Protein AF-A0A1Y1N9U3-F1 (afdb_monomer_lite)

Sequence (102 aa):
LGLRAFHSVMNCDGFCNMPMILETPIDKKGPDGKTVEDKQVWADEIKLLESLIGMDPESDEFREKEKELQAKGAAERNRIQDQVDKRSVKNAKKGSRAKRIV

Structure (mmCIF, N/CA/C/O backbone):
data_AF-A0A1Y1N9U3-F1
#
_entry.id   AF-A0A1Y1N9U3-F1
#
loop_
_atom_site.group_PDB
_atom_site.id
_atom_site.type_symbol
_atom_site.label_atom_id
_atom_site.label_alt_id
_atom_site.label_comp_id
_atom_site.label_asym_id
_atom_site.label_entity_id
_atom_site.label_seq_id
_atom_site.pdbx_PDB_ins_code
_atom_site.Cartn_x
_atom_site.Cartn_y
_atom_site.Cartn_z
_atom_site.occupancy
_atom_site.B_iso_or_equiv
_atom_site.auth_seq_id
_atom_site.auth_comp_id
_atom_site.auth_asym_id
_atom_site.auth_atom_id
_atom_site.pdbx_PDB_model_num
ATOM 1 N N . LEU A 1 1 ? -3.766 -5.909 -10.129 1.00 62.91 1 LEU A N 1
ATOM 2 C CA . LEU A 1 1 ? -4.331 -5.706 -8.778 1.00 62.91 1 LEU A CA 1
ATOM 3 C C . LEU A 1 1 ? -4.344 -4.210 -8.499 1.00 62.91 1 LEU A C 1
ATOM 5 O O . LEU A 1 1 ? -3.354 -3.566 -8.826 1.00 62.91 1 LEU A O 1
ATOM 9 N N . GLY A 1 2 ? -5.465 -3.673 -8.016 1.00 87.38 2 GLY A N 1
ATOM 10 C CA . GLY A 1 2 ? -5.641 -2.252 -7.680 1.00 87.38 2 GLY A CA 1
ATOM 11 C C . GLY A 1 2 ? -5.916 -2.061 -6.187 1.00 87.38 2 GLY A C 1
ATOM 12 O O . GLY A 1 2 ? -5.974 -3.047 -5.448 1.00 87.38 2 GLY A O 1
ATOM 13 N N . LEU A 1 3 ? -6.114 -0.812 -5.753 1.00 95.25 3 LEU A N 1
ATOM 14 C CA . LEU A 1 3 ? -6.323 -0.452 -4.341 1.00 95.25 3 LEU A CA 1
ATOM 15 C C . LEU A 1 3 ? -7.497 -1.220 -3.708 1.00 95.25 3 LEU A C 1
ATOM 17 O O . LEU A 1 3 ? -7.432 -1.614 -2.544 1.00 95.25 3 LEU A O 1
ATOM 21 N N . ARG A 1 4 ? -8.527 -1.534 -4.505 1.00 95.19 4 ARG A N 1
ATOM 22 C CA . ARG A 1 4 ? -9.710 -2.299 -4.079 1.00 95.19 4 ARG A CA 1
ATOM 23 C C . ARG A 1 4 ? -9.405 -3.682 -3.493 1.00 95.19 4 ARG A C 1
ATOM 25 O O . ARG A 1 4 ? -10.132 -4.148 -2.619 1.00 95.19 4 ARG A O 1
ATOM 32 N N . ALA A 1 5 ? -8.329 -4.334 -3.937 1.00 95.25 5 ALA A N 1
ATOM 33 C CA . ALA A 1 5 ? -7.929 -5.627 -3.379 1.00 95.25 5 ALA A CA 1
ATOM 34 C C . ALA A 1 5 ? -7.481 -5.488 -1.915 1.00 95.25 5 ALA A C 1
ATOM 36 O O . ALA A 1 5 ? -7.895 -6.274 -1.069 1.00 95.25 5 ALA A O 1
ATOM 37 N N . PHE A 1 6 ? -6.695 -4.452 -1.611 1.00 95.88 6 PHE A N 1
ATOM 38 C CA . PHE A 1 6 ? -6.250 -4.161 -0.249 1.00 95.88 6 PHE A CA 1
ATOM 39 C C . PHE A 1 6 ? -7.411 -3.711 0.631 1.00 95.88 6 PHE A C 1
ATOM 41 O O . PHE A 1 6 ? -7.555 -4.209 1.740 1.00 95.88 6 PHE A O 1
ATOM 48 N N . HIS A 1 7 ? -8.293 -2.856 0.105 1.00 97.25 7 HIS A N 1
ATOM 49 C CA . HIS A 1 7 ? -9.527 -2.469 0.793 1.00 97.25 7 HIS A CA 1
ATOM 50 C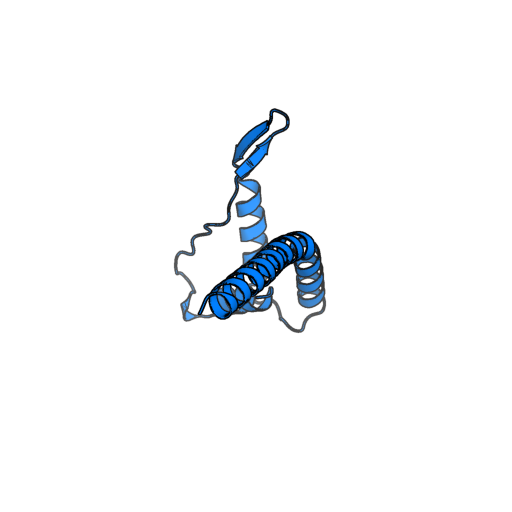 C . HIS A 1 7 ? -10.351 -3.688 1.226 1.00 97.25 7 HIS A C 1
ATOM 52 O O . HIS A 1 7 ? -10.762 -3.765 2.379 1.00 97.25 7 HIS A O 1
ATOM 58 N N . SER A 1 8 ? -10.508 -4.680 0.344 1.00 95.75 8 SER A N 1
ATOM 59 C CA . SER A 1 8 ? -11.263 -5.901 0.655 1.00 95.75 8 SER A CA 1
ATOM 60 C C . SER A 1 8 ? -10.627 -6.715 1.787 1.00 95.75 8 SER A C 1
ATOM 62 O O . SER A 1 8 ? -11.343 -7.260 2.619 1.00 95.75 8 SER A O 1
ATOM 64 N N . VAL A 1 9 ? -9.292 -6.792 1.841 1.00 95.44 9 VAL A N 1
ATOM 65 C CA . VAL A 1 9 ? -8.574 -7.481 2.927 1.00 95.44 9 VAL A CA 1
ATOM 66 C C . VAL A 1 9 ? -8.737 -6.729 4.247 1.00 95.44 9 VAL A C 1
ATOM 68 O O . VAL A 1 9 ? -9.086 -7.344 5.250 1.00 95.44 9 VAL A O 1
ATOM 71 N N . MET A 1 10 ? -8.552 -5.406 4.235 1.00 95.75 10 MET A N 1
ATOM 72 C CA . MET A 1 10 ? -8.639 -4.560 5.434 1.00 95.75 10 MET A CA 1
ATOM 73 C C . MET A 1 10 ? -10.049 -4.495 6.036 1.00 95.75 10 MET A C 1
ATOM 75 O O . MET A 1 10 ? -10.189 -4.180 7.213 1.00 95.75 10 MET A O 1
ATOM 79 N N . ASN A 1 11 ? -11.083 -4.793 5.244 1.00 95.69 11 ASN A N 1
ATOM 80 C CA . ASN A 1 11 ? -12.489 -4.764 5.657 1.00 95.69 11 ASN A CA 1
ATOM 81 C C . ASN A 1 11 ? -13.125 -6.161 5.757 1.00 95.69 11 ASN A C 1
ATOM 83 O O . ASN A 1 11 ? -14.346 -6.284 5.817 1.00 95.69 11 ASN A O 1
ATOM 87 N N . CYS A 1 12 ? -12.322 -7.226 5.738 1.00 96.75 12 CYS A N 1
ATOM 88 C CA . CYS A 1 12 ? -12.820 -8.585 5.907 1.00 96.75 12 CYS A CA 1
ATOM 89 C C . CYS A 1 12 ? -12.711 -9.003 7.378 1.00 96.75 12 CYS A C 1
ATOM 91 O O . CYS A 1 12 ? -11.611 -9.129 7.917 1.00 96.75 12 CYS A O 1
ATOM 93 N N . ASP A 1 13 ? -13.859 -9.293 7.998 1.00 95.81 13 ASP A N 1
ATOM 94 C CA . ASP A 1 13 ? -13.970 -9.648 9.420 1.00 95.81 13 ASP A CA 1
ATOM 95 C C . ASP A 1 13 ? -13.059 -10.809 9.839 1.00 95.81 13 ASP A C 1
ATOM 97 O O . ASP A 1 13 ? -12.574 -10.848 10.967 1.00 95.81 13 ASP A O 1
ATOM 101 N N . GLY A 1 14 ? -12.783 -11.747 8.926 1.00 96.19 14 GLY A N 1
ATOM 102 C CA . GLY A 1 14 ? -11.908 -12.888 9.189 1.00 96.19 14 GLY A CA 1
ATOM 103 C C . 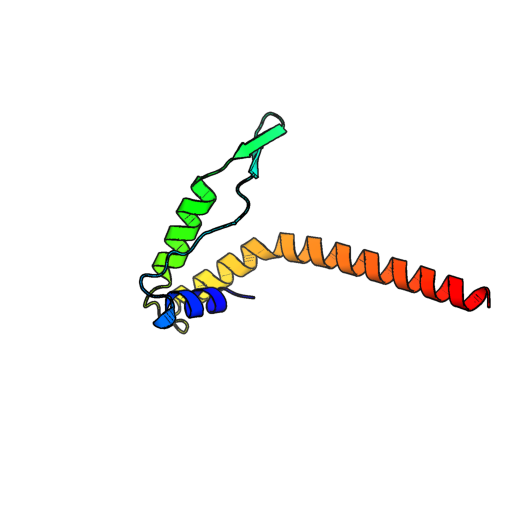GLY A 1 14 ? -10.451 -12.507 9.462 1.00 96.19 14 GLY A C 1
ATOM 104 O O . GLY A 1 14 ? -9.745 -13.291 10.088 1.00 96.19 14 GLY A O 1
ATOM 105 N N . PHE A 1 15 ? -10.004 -11.325 9.021 1.00 94.69 15 PHE A N 1
ATOM 106 C CA . PHE A 1 15 ? -8.656 -10.803 9.276 1.00 94.69 15 PHE A CA 1
ATOM 107 C C . PHE A 1 15 ? -8.588 -9.857 10.483 1.00 94.69 15 PHE A C 1
ATOM 109 O O . PHE A 1 15 ? -7.490 -9.497 10.913 1.00 94.69 15 PHE A O 1
ATOM 116 N N . CYS A 1 16 ? -9.725 -9.486 11.078 1.00 91.81 16 CYS A N 1
ATOM 117 C CA . CYS A 1 16 ? -9.750 -8.644 12.270 1.00 91.81 16 CYS A CA 1
ATOM 118 C C . CYS A 1 16 ? -8.995 -9.307 13.432 1.00 91.81 16 CYS A C 1
ATOM 120 O O . CYS A 1 16 ? -9.174 -10.488 13.723 1.00 91.81 16 CYS A O 1
ATOM 122 N N . ASN A 1 17 ? -8.164 -8.523 14.126 1.00 91.06 17 ASN A N 1
ATOM 123 C CA . ASN A 1 17 ? -7.291 -8.967 15.223 1.00 91.06 17 ASN A CA 1
ATOM 124 C C . ASN A 1 17 ? -6.219 -10.001 14.837 1.00 91.06 17 ASN A C 1
ATOM 126 O O . ASN A 1 17 ? -5.547 -10.536 15.721 1.00 91.06 17 ASN A O 1
ATOM 130 N N . MET A 1 18 ? -6.022 -10.275 13.545 1.00 94.88 18 MET A N 1
ATOM 131 C CA . MET A 1 18 ? -4.909 -11.099 13.086 1.00 94.88 18 MET A CA 1
ATOM 132 C C . MET A 1 18 ? -3.681 -10.223 12.805 1.00 94.88 18 MET A C 1
ATOM 134 O O . MET A 1 18 ? -3.817 -9.134 12.243 1.00 94.88 18 MET A O 1
ATOM 138 N N . PRO A 1 19 ? -2.468 -10.670 13.172 1.00 94.94 19 PRO A N 1
ATOM 139 C CA . PRO A 1 19 ? -1.256 -9.951 12.813 1.00 94.94 19 PRO A CA 1
ATOM 140 C C . PRO A 1 19 ? -1.064 -9.979 11.291 1.00 94.94 19 PRO A C 1
ATOM 142 O O . PRO A 1 19 ? -1.045 -11.045 10.678 1.00 94.94 19 PRO A O 1
ATOM 145 N N . MET A 1 20 ? -0.892 -8.802 10.691 1.00 94.88 20 MET A N 1
ATOM 146 C CA . MET A 1 20 ? -0.557 -8.635 9.276 1.00 94.88 20 MET A CA 1
ATOM 147 C C . MET A 1 20 ? 0.879 -8.122 9.153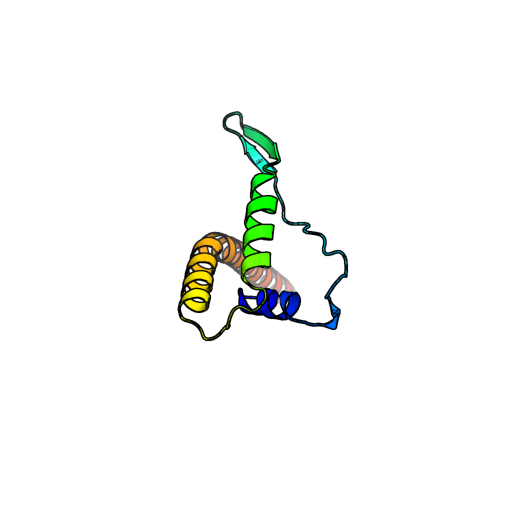 1.00 94.88 20 MET A C 1
ATOM 149 O O . MET A 1 20 ? 1.262 -7.180 9.845 1.00 94.88 20 MET A O 1
ATOM 153 N N . ILE A 1 21 ? 1.676 -8.751 8.288 1.00 95.31 21 ILE A N 1
ATOM 154 C CA . ILE A 1 21 ? 3.095 -8.427 8.087 1.00 95.31 21 ILE A CA 1
ATOM 155 C C . ILE A 1 21 ? 3.262 -7.801 6.701 1.00 95.31 21 ILE A C 1
ATOM 157 O O . ILE A 1 21 ? 2.831 -8.380 5.704 1.00 95.31 21 ILE A O 1
ATOM 161 N N . LEU A 1 22 ? 3.898 -6.628 6.641 1.00 95.69 22 LEU A N 1
ATOM 162 C CA . LEU A 1 22 ? 4.318 -6.012 5.384 1.00 95.69 22 LEU A CA 1
ATOM 163 C C . LEU A 1 22 ? 5.722 -6.495 5.019 1.00 95.69 22 LEU A C 1
ATOM 165 O O . LEU A 1 22 ? 6.675 -6.283 5.764 1.00 95.69 22 LEU A O 1
ATOM 169 N N . GLU A 1 23 ? 5.839 -7.122 3.852 1.00 95.06 23 GLU A N 1
ATOM 170 C CA . GLU A 1 23 ? 7.116 -7.550 3.261 1.00 95.06 23 GLU A CA 1
ATOM 171 C C . GLU A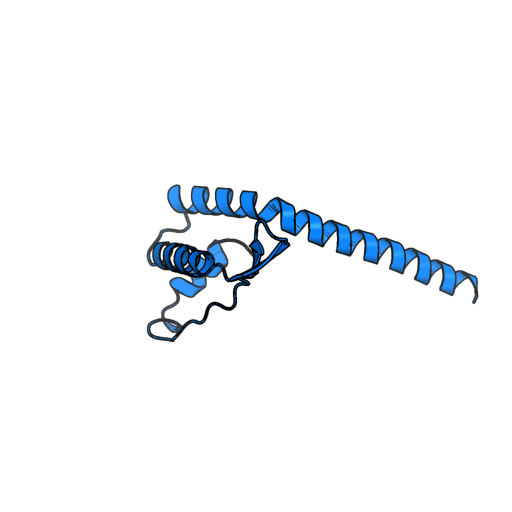 1 23 ? 7.513 -6.660 2.072 1.00 95.06 23 GLU A C 1
ATOM 173 O O . GLU A 1 23 ? 8.230 -7.075 1.159 1.00 95.06 23 GLU A O 1
ATOM 178 N N . THR A 1 24 ? 7.011 -5.424 2.040 1.00 93.75 24 THR A N 1
ATOM 179 C CA . THR A 1 24 ? 7.316 -4.468 0.977 1.00 93.75 24 THR A CA 1
ATOM 180 C C . THR A 1 24 ? 8.796 -4.081 1.012 1.00 93.75 24 THR A C 1
ATOM 182 O O . THR A 1 24 ? 9.310 -3.752 2.085 1.00 93.75 24 THR A O 1
ATOM 185 N N . PRO A 1 25 ? 9.509 -4.119 -0.134 1.00 94.19 25 PRO A N 1
ATOM 186 C CA . PRO A 1 25 ? 10.915 -3.737 -0.187 1.00 94.19 25 PRO A CA 1
ATOM 187 C C . PRO A 1 25 ? 11.132 -2.286 0.252 1.00 94.19 25 PRO A C 1
ATOM 189 O O . PRO A 1 25 ? 10.501 -1.376 -0.281 1.00 94.19 25 PRO A O 1
ATOM 192 N N . ILE A 1 26 ? 12.075 -2.073 1.172 1.00 95.69 26 ILE A N 1
ATOM 193 C CA . ILE A 1 26 ? 12.434 -0.740 1.696 1.00 95.69 26 ILE A CA 1
ATOM 194 C C . ILE A 1 26 ? 13.838 -0.287 1.289 1.00 95.69 26 ILE A C 1
ATOM 196 O O . ILE A 1 26 ? 14.304 0.771 1.703 1.00 95.69 26 ILE A O 1
ATOM 200 N N . ASP A 1 27 ? 14.531 -1.082 0.481 1.00 94.56 27 ASP A N 1
ATOM 201 C CA . ASP A 1 27 ? 15.870 -0.761 0.011 1.00 94.56 27 ASP A CA 1
ATOM 202 C C . ASP A 1 27 ? 15.833 0.374 -1.016 1.00 94.56 27 ASP A C 1
ATOM 204 O O . ASP A 1 27 ? 15.320 0.218 -2.128 1.00 94.56 27 ASP A O 1
ATOM 208 N N . LYS A 1 28 ? 16.459 1.507 -0.684 1.00 90.69 28 LYS A N 1
ATOM 209 C CA . LYS A 1 28 ? 16.693 2.611 -1.623 1.00 90.69 28 LYS A CA 1
ATOM 210 C C . LYS A 1 28 ? 18.179 2.873 -1.823 1.00 90.69 28 LYS A C 1
ATOM 212 O O . LYS A 1 28 ? 19.010 2.620 -0.952 1.00 90.69 28 LYS A O 1
ATOM 217 N N . LYS A 1 29 ? 18.532 3.408 -2.993 1.00 91.44 29 LYS A N 1
ATOM 218 C CA . LYS A 1 29 ? 19.889 3.894 -3.260 1.00 91.44 29 LYS A CA 1
ATOM 219 C C . LYS A 1 29 ? 20.067 5.278 -2.644 1.00 91.44 29 LYS A C 1
ATOM 221 O O . LYS A 1 29 ? 19.362 6.212 -3.014 1.00 91.44 29 LYS A O 1
ATOM 226 N N . GLY A 1 30 ? 20.993 5.385 -1.696 1.00 87.88 30 GLY A N 1
ATOM 227 C CA . GLY A 1 30 ? 21.402 6.650 -1.101 1.00 87.88 30 GLY A CA 1
ATOM 228 C C . GLY A 1 30 ? 22.230 7.510 -2.067 1.00 87.88 30 GLY A C 1
ATOM 229 O O . GLY A 1 30 ? 22.652 7.028 -3.123 1.00 87.88 30 GLY A O 1
ATOM 230 N N . PRO A 1 31 ? 22.506 8.777 -1.708 1.00 88.75 31 PRO A N 1
ATOM 231 C CA . PRO A 1 31 ? 23.321 9.689 -2.522 1.00 88.75 31 PRO A CA 1
ATOM 232 C C . PRO A 1 31 ? 24.741 9.174 -2.804 1.00 88.75 31 PRO A C 1
ATOM 234 O O . PRO A 1 31 ? 25.354 9.553 -3.796 1.00 88.75 31 PRO A O 1
ATOM 237 N N . ASP A 1 32 ? 25.256 8.297 -1.944 1.00 91.38 32 ASP A N 1
ATOM 238 C CA . ASP A 1 32 ? 26.564 7.648 -2.057 1.00 91.38 32 ASP A CA 1
ATOM 239 C C . ASP A 1 32 ? 26.523 6.320 -2.843 1.00 91.38 32 ASP A C 1
ATOM 241 O O . ASP A 1 32 ? 27.521 5.601 -2.914 1.00 91.38 32 ASP A O 1
ATOM 245 N N . GLY A 1 33 ? 25.368 5.963 -3.419 1.00 90.31 33 GLY A N 1
ATOM 246 C CA . GLY A 1 33 ? 25.151 4.719 -4.160 1.00 90.31 33 GLY A CA 1
ATOM 247 C C . GLY A 1 33 ? 25.012 3.467 -3.284 1.00 90.31 33 GLY A C 1
ATOM 248 O O . GLY A 1 33 ? 24.745 2.374 -3.812 1.00 90.31 33 GLY A O 1
ATOM 249 N N . LYS A 1 34 ? 25.148 3.593 -1.957 1.00 93.75 34 LYS A N 1
ATOM 250 C CA . LYS A 1 34 ? 24.905 2.484 -1.031 1.00 93.75 34 LYS A CA 1
ATOM 251 C C . LYS A 1 34 ? 23.413 2.229 -0.895 1.00 93.75 34 LYS A C 1
ATOM 253 O O . LYS A 1 34 ? 22.580 3.109 -1.103 1.00 93.75 34 LYS A O 1
ATOM 258 N N . THR A 1 35 ? 23.079 0.984 -0.593 1.00 94.38 35 THR A N 1
ATOM 259 C CA . THR A 1 35 ? 21.708 0.620 -0.251 1.00 94.38 35 THR A CA 1
ATOM 260 C C . THR A 1 35 ? 21.454 1.019 1.198 1.00 94.38 35 THR A C 1
ATOM 262 O O . THR A 1 35 ? 22.260 0.693 2.069 1.00 94.38 35 THR A O 1
ATOM 265 N N . VAL A 1 36 ? 20.367 1.745 1.434 1.00 94.56 36 VAL A N 1
ATOM 266 C CA . VAL A 1 36 ? 19.892 2.119 2.767 1.00 94.56 36 VAL A CA 1
ATOM 267 C C . VAL A 1 36 ? 18.429 1.719 2.901 1.00 94.56 36 VAL A C 1
ATOM 269 O O . VAL A 1 36 ? 17.665 1.840 1.943 1.00 94.56 36 VAL A O 1
ATOM 272 N N . GLU A 1 37 ? 18.046 1.263 4.088 1.00 95.06 37 GLU A N 1
ATOM 273 C CA . GLU A 1 37 ? 16.656 0.941 4.405 1.00 95.06 37 GLU A CA 1
ATOM 274 C C . GLU A 1 37 ? 15.851 2.219 4.661 1.00 95.06 37 GLU A C 1
ATOM 276 O O . GLU A 1 37 ? 16.224 3.053 5.490 1.00 95.06 37 GLU A O 1
ATOM 281 N N . ASP A 1 38 ? 14.719 2.358 3.977 1.00 95.00 38 ASP A N 1
ATOM 282 C CA . ASP A 1 38 ? 13.758 3.433 4.179 1.00 95.00 38 ASP A CA 1
ATOM 283 C C . ASP A 1 38 ? 12.512 2.949 4.917 1.00 95.00 38 AS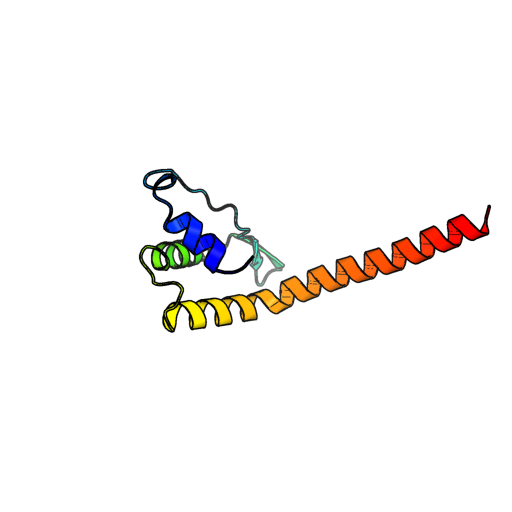P A C 1
ATOM 285 O O . ASP A 1 38 ? 11.486 2.619 4.323 1.00 95.00 38 ASP A O 1
ATOM 289 N N . LYS A 1 39 ? 12.586 2.937 6.247 1.00 94.81 39 LYS A N 1
ATOM 290 C CA . LYS A 1 39 ? 11.463 2.516 7.098 1.00 94.81 39 LYS A CA 1
ATOM 291 C C . LYS A 1 39 ? 10.232 3.420 6.972 1.00 94.81 39 LYS A C 1
ATOM 293 O O . LYS A 1 39 ? 9.152 3.012 7.394 1.00 94.81 39 LYS A O 1
ATOM 298 N N . GLN A 1 40 ? 10.373 4.614 6.387 1.00 95.69 40 GLN A N 1
ATOM 299 C CA . GLN A 1 40 ? 9.237 5.493 6.128 1.00 95.69 40 GLN A CA 1
ATOM 300 C C . GLN A 1 40 ? 8.249 4.860 5.142 1.00 95.69 40 GLN A C 1
ATOM 302 O O . GLN A 1 40 ? 7.051 5.071 5.284 1.00 95.69 40 GLN A O 1
ATOM 307 N N . VAL A 1 41 ? 8.726 4.015 4.220 1.00 95.38 41 VAL A N 1
ATOM 308 C CA . VAL A 1 41 ? 7.869 3.281 3.275 1.00 95.38 41 VAL A CA 1
ATOM 309 C C . VAL A 1 41 ? 6.815 2.465 4.022 1.00 95.38 41 VAL A C 1
ATOM 311 O O . VAL A 1 41 ? 5.626 2.610 3.756 1.00 95.38 41 VAL A O 1
ATOM 314 N N . TRP A 1 42 ? 7.223 1.673 5.017 1.00 97.06 42 TRP A N 1
ATOM 315 C CA . TRP A 1 42 ? 6.274 0.905 5.826 1.00 97.06 42 TRP A CA 1
ATOM 316 C C . TRP A 1 42 ? 5.344 1.798 6.638 1.00 97.06 42 TRP A C 1
ATOM 318 O O . TRP A 1 42 ? 4.159 1.500 6.736 1.00 97.06 42 TRP A O 1
ATOM 328 N N . ALA A 1 43 ? 5.848 2.890 7.215 1.00 97.56 43 ALA A N 1
ATOM 329 C CA . ALA A 1 43 ? 5.009 3.809 7.979 1.00 97.56 43 ALA A CA 1
ATOM 330 C C . ALA A 1 43 ? 3.897 4.425 7.107 1.00 97.56 43 ALA A C 1
ATOM 332 O O . ALA A 1 43 ? 2.736 4.453 7.521 1.00 97.56 43 ALA A O 1
ATOM 333 N N . ASP A 1 44 ? 4.239 4.859 5.894 1.00 96.81 44 ASP A N 1
ATOM 334 C CA . ASP A 1 44 ? 3.296 5.442 4.940 1.00 96.81 44 ASP A CA 1
ATOM 335 C C . ASP A 1 44 ? 2.290 4.398 4.432 1.00 96.81 44 ASP A C 1
ATOM 337 O O . ASP A 1 44 ? 1.094 4.679 4.340 1.00 96.81 44 ASP A O 1
ATOM 341 N N . GLU A 1 45 ? 2.743 3.173 4.149 1.00 96.50 45 GLU A N 1
ATOM 342 C CA . GLU A 1 45 ? 1.879 2.074 3.707 1.00 96.50 45 GLU A CA 1
ATOM 343 C C . GLU A 1 45 ? 0.926 1.597 4.806 1.00 96.50 45 GLU A C 1
ATOM 345 O O . GLU A 1 45 ? -0.249 1.365 4.526 1.00 96.50 45 GLU A O 1
ATOM 350 N N . ILE A 1 46 ? 1.380 1.515 6.061 1.00 97.44 46 ILE A N 1
ATOM 351 C CA . ILE A 1 46 ? 0.508 1.228 7.208 1.00 97.44 46 ILE A CA 1
ATOM 352 C C . ILE A 1 46 ? -0.587 2.291 7.294 1.00 97.44 46 ILE A C 1
ATOM 354 O O . ILE A 1 46 ? -1.762 1.944 7.371 1.00 97.44 46 ILE A O 1
ATOM 358 N N . LYS A 1 47 ? -0.232 3.580 7.206 1.00 97.88 47 LYS A N 1
ATOM 359 C CA . LYS A 1 47 ? -1.215 4.674 7.249 1.00 97.88 47 LYS A CA 1
ATOM 360 C C . LYS A 1 47 ? -2.182 4.639 6.071 1.00 97.88 47 LYS A C 1
ATOM 362 O O . LYS A 1 47 ? -3.371 4.900 6.251 1.00 97.88 47 LYS A O 1
ATOM 367 N N . LEU A 1 48 ? -1.701 4.283 4.881 1.00 97.00 48 LEU A N 1
ATOM 368 C CA . LEU A 1 48 ? -2.558 4.052 3.726 1.00 97.00 48 LEU A CA 1
ATOM 369 C C . LEU A 1 48 ? -3.558 2.924 4.007 1.00 97.00 48 LEU A C 1
ATOM 371 O O . LEU A 1 48 ? -4.750 3.139 3.826 1.00 97.00 48 LEU A O 1
ATOM 375 N N . LEU A 1 49 ? -3.106 1.756 4.465 1.00 96.81 49 LEU A N 1
ATOM 376 C CA . LEU A 1 49 ? -3.976 0.607 4.731 1.00 96.81 49 LEU A CA 1
ATOM 377 C C . LEU A 1 49 ? -4.980 0.877 5.857 1.00 96.81 49 LEU A C 1
ATOM 379 O O . LEU A 1 49 ? -6.154 0.548 5.707 1.00 96.81 49 LEU A O 1
ATOM 383 N N . GLU A 1 50 ? -4.550 1.529 6.939 1.00 96.44 50 GLU A N 1
ATOM 384 C CA . GLU A 1 50 ? -5.430 1.995 8.017 1.00 96.44 50 GLU A CA 1
ATOM 385 C C . GLU A 1 50 ? -6.527 2.924 7.482 1.00 96.44 50 GLU A C 1
ATOM 387 O O . GLU A 1 50 ? -7.682 2.790 7.876 1.00 96.44 50 GLU A O 1
ATOM 392 N N . SER A 1 51 ? -6.199 3.818 6.538 1.00 97.12 51 SER A N 1
ATOM 393 C CA . SER A 1 51 ? -7.185 4.726 5.934 1.00 97.12 51 SER A CA 1
ATOM 394 C C . SER A 1 51 ? -8.262 4.010 5.112 1.00 97.12 51 SER A C 1
ATOM 396 O O . SER A 1 51 ? -9.322 4.581 4.883 1.00 97.12 51 SER A O 1
ATOM 398 N N . LEU A 1 52 ? -8.022 2.768 4.673 1.00 97.00 52 LEU A N 1
ATOM 399 C CA . LEU A 1 52 ? -9.002 1.993 3.904 1.00 97.00 52 LEU A CA 1
ATOM 400 C C . LEU A 1 52 ? -10.054 1.321 4.794 1.00 97.00 52 LEU A C 1
ATOM 402 O O . LEU A 1 52 ? -11.078 0.870 4.275 1.00 97.00 52 LEU A O 1
ATOM 406 N N . ILE A 1 53 ? -9.811 1.213 6.103 1.00 95.94 53 ILE A N 1
ATOM 407 C CA . ILE A 1 53 ? -10.735 0.575 7.044 1.00 95.94 53 ILE A CA 1
ATOM 408 C C . ILE A 1 53 ? -11.992 1.444 7.157 1.00 95.94 53 ILE A C 1
ATOM 410 O O . ILE A 1 53 ? -11.924 2.613 7.525 1.00 95.94 53 ILE A O 1
ATOM 414 N N . GLY A 1 54 ? -13.150 0.877 6.823 1.00 95.75 54 GLY A N 1
ATOM 415 C CA . GLY A 1 54 ? -14.443 1.564 6.836 1.00 95.75 54 GLY A CA 1
ATOM 416 C C . GLY A 1 54 ? -14.654 2.588 5.713 1.00 95.75 54 GLY A C 1
ATOM 417 O O . GLY A 1 54 ? -15.731 3.175 5.639 1.00 95.75 54 GLY A O 1
ATOM 418 N N . MET A 1 55 ? -13.672 2.805 4.831 1.00 96.94 55 MET A N 1
ATOM 419 C CA . MET A 1 55 ? -13.807 3.707 3.682 1.00 96.94 55 MET A CA 1
ATOM 420 C C . MET A 1 55 ? -14.783 3.122 2.652 1.00 96.94 55 MET A C 1
ATOM 422 O O . MET A 1 55 ? -14.733 1.929 2.357 1.00 96.94 55 MET A O 1
ATOM 426 N N . ASP A 1 56 ? -15.647 3.951 2.065 1.00 97.31 56 ASP A N 1
ATOM 427 C CA . ASP A 1 56 ? -16.528 3.530 0.970 1.00 97.31 56 ASP A CA 1
ATOM 428 C C . ASP A 1 56 ? -15.731 3.440 -0.351 1.00 97.31 56 ASP A C 1
ATOM 430 O O . ASP A 1 56 ? -15.202 4.463 -0.803 1.00 97.31 56 ASP A O 1
ATOM 434 N N . PRO A 1 57 ? -15.628 2.259 -0.995 1.00 95.31 57 PRO A N 1
ATOM 435 C CA . PRO A 1 57 ? -14.876 2.094 -2.239 1.00 95.31 57 PRO A CA 1
ATOM 436 C C . PRO A 1 57 ? -15.502 2.815 -3.441 1.00 95.31 57 PRO A C 1
ATOM 438 O O . PRO A 1 57 ? -14.835 2.980 -4.462 1.00 95.31 57 PRO A O 1
ATOM 441 N N . GLU A 1 58 ? -16.762 3.241 -3.345 1.00 96.50 58 GLU A N 1
ATOM 442 C CA . GLU A 1 58 ? -17.432 4.001 -4.402 1.00 96.50 58 GLU A CA 1
ATOM 443 C C . GLU A 1 58 ? -17.345 5.524 -4.175 1.00 96.50 58 GLU A C 1
ATOM 445 O O . GLU A 1 58 ? -17.746 6.300 -5.046 1.00 96.50 58 GLU A O 1
ATOM 450 N N . SER A 1 59 ? -16.769 5.964 -3.047 1.00 97.56 59 SER A N 1
ATOM 451 C CA . SER A 1 59 ? -16.556 7.383 -2.739 1.00 97.56 59 SER A CA 1
ATOM 452 C C . SER A 1 59 ? -15.529 8.049 -3.658 1.00 97.56 59 SER A C 1
ATOM 454 O O . SER A 1 59 ? -14.592 7.417 -4.159 1.00 97.56 59 SER A O 1
ATOM 456 N N . ASP A 1 60 ? -15.665 9.364 -3.842 1.00 97.81 60 ASP A N 1
ATOM 457 C CA . ASP A 1 60 ? -14.720 10.146 -4.645 1.00 97.81 60 ASP A CA 1
ATOM 458 C C . ASP A 1 60 ? -13.301 10.108 -4.055 1.00 97.81 60 ASP A C 1
ATOM 460 O O . ASP A 1 60 ? -12.340 9.929 -4.800 1.00 97.81 60 ASP A O 1
ATOM 464 N N . GLU A 1 61 ? -13.163 10.160 -2.725 1.00 96.25 61 GLU A N 1
ATOM 465 C CA . GLU A 1 61 ? -11.864 10.074 -2.044 1.00 96.25 61 GLU A CA 1
ATOM 466 C C . GLU A 1 61 ? -11.134 8.761 -2.368 1.00 96.25 61 GLU A C 1
ATOM 468 O O . GLU A 1 61 ? -9.943 8.765 -2.704 1.00 96.25 61 GLU A O 1
ATOM 473 N N . PHE A 1 62 ? -11.846 7.629 -2.318 1.00 97.25 62 PHE A N 1
ATOM 474 C CA . PHE A 1 62 ? -11.266 6.333 -2.658 1.00 97.25 62 PHE A CA 1
ATOM 475 C C . PHE A 1 62 ? -10.813 6.296 -4.121 1.00 97.25 62 PHE A C 1
ATOM 477 O O . PHE A 1 62 ? -9.693 5.875 -4.425 1.00 97.25 62 PHE A O 1
ATOM 484 N N . ARG A 1 63 ? -11.668 6.766 -5.036 1.00 96.38 63 ARG A N 1
ATOM 485 C CA . ARG A 1 63 ? -11.404 6.750 -6.482 1.00 96.38 63 ARG A CA 1
ATOM 486 C C . ARG A 1 63 ? -10.247 7.667 -6.868 1.00 96.38 63 ARG A C 1
ATOM 488 O O . ARG A 1 63 ? -9.453 7.314 -7.743 1.00 96.38 63 ARG A O 1
ATOM 495 N N . GLU A 1 64 ? -10.118 8.820 -6.219 1.00 96.88 64 GLU A N 1
ATOM 496 C CA . GLU A 1 64 ? -8.975 9.716 -6.394 1.00 96.88 64 GLU A CA 1
ATOM 497 C C . GLU A 1 64 ? -7.677 9.055 -5.933 1.00 96.88 64 GLU A C 1
ATOM 499 O O . GLU A 1 64 ? -6.704 9.014 -6.694 1.00 96.88 64 GLU A O 1
ATOM 504 N N . LYS A 1 65 ? -7.680 8.457 -4.738 1.00 96.00 65 LYS A N 1
ATOM 505 C CA . LYS A 1 65 ? -6.516 7.759 -4.179 1.00 96.00 65 LYS A CA 1
ATOM 506 C C . LYS A 1 65 ? -6.107 6.559 -5.036 1.00 96.00 65 LYS A C 1
ATOM 508 O O . LYS A 1 65 ? -4.922 6.364 -5.314 1.00 96.00 65 LYS A O 1
ATOM 513 N N . GLU A 1 66 ? -7.077 5.785 -5.524 1.00 96.19 66 GLU A N 1
ATOM 514 C CA . GLU A 1 66 ? -6.835 4.683 -6.456 1.00 96.19 66 GLU A CA 1
ATOM 515 C C . GLU A 1 66 ? -6.189 5.184 -7.751 1.00 96.19 66 GLU A C 1
ATOM 517 O O . GLU A 1 66 ? -5.186 4.624 -8.200 1.00 96.19 66 GLU A O 1
ATOM 522 N N . LYS A 1 67 ? -6.713 6.266 -8.335 1.00 96.00 67 LYS A N 1
ATOM 523 C CA . LYS A 1 67 ? -6.171 6.859 -9.562 1.00 96.00 67 LYS A CA 1
ATOM 524 C C . LYS A 1 67 ? -4.747 7.381 -9.365 1.00 96.00 67 LYS A C 1
ATOM 526 O O . LYS A 1 67 ? -3.894 7.150 -10.226 1.00 96.00 67 LYS A O 1
ATOM 531 N N . GLU A 1 68 ? -4.475 8.054 -8.251 1.00 96.06 68 GLU A N 1
ATOM 532 C CA . GLU A 1 68 ? -3.150 8.575 -7.913 1.00 96.06 68 GLU A CA 1
ATOM 533 C C . GLU A 1 68 ? -2.118 7.445 -7.776 1.00 96.06 68 GLU A C 1
ATOM 535 O O . GLU A 1 68 ? -1.069 7.466 -8.427 1.00 96.06 68 GLU A O 1
ATOM 540 N N . LEU A 1 69 ? -2.428 6.421 -6.976 1.00 95.44 69 LEU A N 1
ATOM 541 C CA . LEU A 1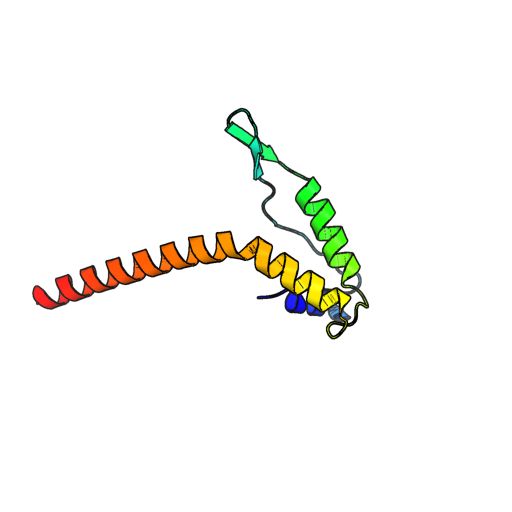 69 ? -1.544 5.271 -6.764 1.00 95.44 69 LEU A CA 1
ATOM 542 C C . LEU A 1 69 ? -1.357 4.458 -8.049 1.00 95.44 69 LEU A C 1
ATOM 544 O O . LEU A 1 69 ? -0.247 4.014 -8.361 1.00 95.44 69 LEU A O 1
ATOM 548 N N . GLN A 1 70 ? -2.415 4.320 -8.851 1.00 94.62 70 GLN A N 1
ATOM 549 C CA . GLN A 1 70 ? -2.331 3.686 -10.159 1.00 94.62 70 GLN A CA 1
ATOM 550 C C . GLN A 1 70 ? -1.374 4.447 -11.083 1.00 94.62 70 GLN A C 1
ATOM 552 O O . GLN A 1 70 ? -0.576 3.805 -11.771 1.00 94.62 70 GLN A O 1
ATOM 557 N N . ALA A 1 71 ? -1.402 5.781 -11.084 1.00 95.38 71 ALA A N 1
ATOM 558 C CA . ALA A 1 71 ? -0.473 6.595 -11.864 1.00 95.38 71 ALA A CA 1
ATOM 559 C C . ALA A 1 71 ? 0.975 6.450 -11.366 1.00 95.38 71 ALA A C 1
ATOM 561 O O . ALA A 1 71 ? 1.869 6.193 -12.174 1.00 95.38 71 ALA A O 1
ATOM 562 N N . LYS A 1 72 ? 1.204 6.512 -10.046 1.00 93.50 72 LYS A N 1
ATOM 563 C CA . LYS A 1 72 ? 2.533 6.320 -9.431 1.00 93.50 72 LYS A CA 1
ATOM 564 C C . LYS A 1 72 ? 3.163 4.974 -9.812 1.00 93.50 72 LYS A C 1
ATOM 566 O O . LYS A 1 72 ? 4.343 4.916 -10.145 1.00 93.50 72 LYS A O 1
ATOM 571 N N . GLY A 1 73 ? 2.371 3.901 -9.848 1.00 92.06 73 GLY A N 1
ATOM 572 C CA . GLY A 1 73 ? 2.844 2.563 -10.223 1.00 92.06 73 GLY A CA 1
ATOM 573 C C . GLY A 1 73 ? 3.025 2.318 -11.729 1.00 92.06 73 GLY A C 1
ATOM 574 O O . GLY A 1 73 ? 3.490 1.245 -12.119 1.00 92.06 73 GLY A O 1
ATOM 575 N N . ALA A 1 74 ? 2.647 3.258 -12.602 1.00 93.69 74 ALA A N 1
ATOM 576 C CA . ALA A 1 74 ? 2.640 3.028 -14.049 1.00 93.69 74 ALA A CA 1
ATOM 577 C C . ALA A 1 74 ? 4.044 2.797 -14.628 1.00 93.69 74 ALA A C 1
ATOM 579 O O . ALA A 1 74 ? 4.218 1.919 -15.472 1.00 93.69 74 ALA A O 1
ATOM 580 N N . ALA A 1 75 ? 5.047 3.537 -14.146 1.00 93.94 75 ALA A N 1
ATOM 581 C CA . ALA A 1 75 ? 6.420 3.425 -14.634 1.00 93.94 75 ALA A CA 1
ATOM 582 C C . ALA A 1 75 ? 6.992 2.012 -14.432 1.00 93.94 75 ALA A C 1
ATOM 584 O O . ALA A 1 75 ? 7.539 1.428 -15.370 1.00 93.94 75 ALA A O 1
ATOM 585 N N . GLU A 1 76 ? 6.810 1.433 -13.242 1.00 92.06 76 GLU A N 1
ATOM 586 C CA . GLU A 1 76 ? 7.325 0.094 -12.944 1.00 92.06 76 GLU A CA 1
ATOM 587 C C . GLU A 1 76 ? 6.566 -0.992 -13.711 1.00 92.06 76 GLU A C 1
ATOM 589 O O . GLU A 1 76 ? 7.180 -1.893 -14.282 1.00 92.06 76 GLU A O 1
ATOM 594 N N . ARG A 1 77 ? 5.235 -0.878 -13.831 1.00 93.44 77 ARG A N 1
ATOM 595 C CA . ARG A 1 77 ? 4.454 -1.820 -14.650 1.00 93.44 77 ARG A CA 1
ATOM 596 C C . ARG A 1 77 ? 4.893 -1.806 -16.109 1.00 93.44 77 ARG A C 1
ATOM 598 O O . ARG A 1 77 ? 5.061 -2.874 -16.691 1.00 93.44 77 ARG A O 1
ATOM 605 N N . ASN A 1 78 ? 5.143 -0.625 -16.673 1.00 95.50 78 ASN A N 1
ATOM 606 C CA . ASN A 1 78 ? 5.654 -0.499 -18.037 1.00 95.50 78 ASN A CA 1
ATOM 607 C C . ASN A 1 78 ? 7.048 -1.131 -18.167 1.00 95.50 78 ASN A C 1
ATOM 609 O O . ASN A 1 78 ? 7.290 -1.910 -19.085 1.00 95.50 78 ASN A O 1
ATOM 613 N N . ARG A 1 79 ? 7.950 -0.880 -17.208 1.00 95.62 79 ARG A N 1
ATOM 614 C CA . ARG A 1 79 ? 9.294 -1.483 -17.177 1.00 95.62 79 ARG A CA 1
ATOM 615 C C . ARG A 1 79 ? 9.242 -3.014 -17.136 1.00 95.62 79 ARG A C 1
ATOM 617 O O . ARG A 1 79 ? 10.059 -3.673 -17.787 1.00 95.62 79 ARG A O 1
ATOM 624 N N . ILE A 1 80 ? 8.338 -3.594 -16.349 1.00 93.19 80 ILE A N 1
ATOM 625 C CA . ILE A 1 80 ? 8.161 -5.050 -16.263 1.00 93.19 80 ILE A CA 1
ATOM 626 C C . ILE A 1 80 ? 7.552 -5.587 -17.563 1.00 93.19 80 ILE A C 1
ATOM 628 O O . ILE A 1 80 ? 8.067 -6.568 -18.105 1.00 93.19 80 ILE A O 1
ATOM 632 N N . GLN A 1 81 ? 6.522 -4.925 -18.100 1.00 94.50 81 GLN A N 1
ATOM 633 C CA . GLN A 1 81 ? 5.886 -5.310 -19.361 1.00 94.50 81 GLN A CA 1
ATOM 634 C C . GLN A 1 81 ? 6.899 -5.337 -20.515 1.00 94.50 81 GLN A C 1
ATOM 636 O O . GLN A 1 81 ? 7.019 -6.351 -21.200 1.00 94.50 81 GLN A O 1
ATOM 641 N N . ASP A 1 82 ? 7.742 -4.309 -20.638 1.00 95.88 82 ASP A N 1
ATOM 642 C CA . ASP A 1 82 ? 8.815 -4.252 -21.636 1.00 95.88 82 ASP A CA 1
ATOM 643 C C . ASP A 1 82 ? 9.784 -5.441 -21.540 1.00 95.88 82 ASP A C 1
ATOM 645 O O . ASP A 1 82 ? 10.288 -5.947 -22.549 1.00 95.88 82 ASP A O 1
ATOM 649 N N . GLN A 1 83 ? 10.107 -5.886 -20.322 1.00 94.81 83 GLN A N 1
ATOM 650 C CA . GLN A 1 83 ? 10.981 -7.040 -20.116 1.00 94.81 83 GLN A CA 1
ATOM 651 C C . GLN A 1 83 ? 10.305 -8.342 -20.540 1.00 94.81 83 GLN A C 1
ATOM 653 O O . GLN A 1 83 ? 10.961 -9.193 -21.151 1.00 94.81 83 GLN A O 1
ATOM 658 N N . VAL A 1 84 ? 9.017 -8.493 -20.232 1.00 94.25 84 VAL A N 1
ATOM 659 C CA . VAL A 1 84 ? 8.208 -9.639 -20.657 1.00 94.25 84 VAL A CA 1
ATOM 660 C C . VAL A 1 84 ? 8.124 -9.678 -22.180 1.00 94.25 84 VAL A C 1
ATOM 662 O O . VAL A 1 84 ? 8.472 -10.697 -22.777 1.00 94.25 84 VAL A O 1
ATOM 665 N N . ASP A 1 85 ? 7.807 -8.560 -22.827 1.00 94.31 85 ASP A N 1
ATOM 666 C CA . ASP A 1 85 ? 7.681 -8.472 -24.284 1.00 94.31 85 ASP A CA 1
ATOM 667 C C . ASP A 1 85 ? 9.009 -8.783 -24.987 1.00 94.31 85 ASP A C 1
ATOM 669 O O . ASP A 1 85 ? 9.071 -9.607 -25.908 1.00 94.31 85 ASP A O 1
ATOM 673 N N . LYS A 1 86 ? 10.124 -8.222 -24.494 1.00 93.50 86 LYS A N 1
ATOM 674 C CA . LYS A 1 86 ? 11.474 -8.540 -24.997 1.00 93.50 86 LYS A CA 1
ATOM 675 C C . LYS A 1 86 ? 11.803 -10.028 -24.858 1.00 93.50 86 LYS A C 1
ATOM 677 O O . LYS A 1 86 ? 12.455 -10.591 -25.745 1.00 93.50 86 LYS A O 1
ATOM 682 N N . ARG A 1 87 ? 11.392 -10.678 -23.763 1.00 91.50 87 ARG A N 1
ATOM 683 C CA . ARG A 1 87 ? 11.576 -12.128 -23.564 1.00 91.50 87 ARG A CA 1
ATOM 684 C C . ARG A 1 87 ? 10.709 -12.933 -24.533 1.00 91.50 87 ARG A C 1
ATOM 686 O O . ARG A 1 87 ? 11.234 -13.850 -25.165 1.00 91.50 87 ARG A O 1
ATOM 693 N N . SER A 1 88 ? 9.449 -12.553 -24.725 1.00 88.69 88 SER A N 1
ATOM 694 C CA . SER A 1 88 ? 8.519 -13.196 -25.663 1.00 88.69 88 SER A CA 1
ATOM 695 C C . SER A 1 88 ? 9.040 -13.160 -27.102 1.00 88.69 88 SER A C 1
ATOM 697 O O . SER A 1 88 ? 9.106 -14.198 -27.762 1.00 88.69 88 SER A O 1
ATOM 699 N N . VAL A 1 89 ? 9.537 -12.006 -27.565 1.00 90.00 89 VAL A N 1
ATOM 700 C CA . VAL A 1 89 ? 10.142 -11.867 -28.904 1.00 90.00 89 VAL A CA 1
ATOM 701 C C . VAL A 1 89 ? 11.396 -12.735 -29.053 1.00 90.00 89 VAL A C 1
ATOM 703 O O . VAL A 1 89 ? 11.586 -13.391 -30.082 1.00 90.00 89 VAL A O 1
ATOM 706 N N . LYS A 1 90 ? 12.268 -12.774 -28.035 1.00 87.19 90 LYS A N 1
ATOM 707 C CA . LYS A 1 90 ? 13.464 -13.637 -28.048 1.00 87.19 90 LYS A CA 1
ATOM 708 C C . LYS A 1 90 ? 13.092 -15.122 -28.101 1.00 87.19 90 LYS A C 1
ATOM 710 O O . LYS A 1 90 ? 13.719 -15.869 -28.854 1.00 87.19 90 LYS A O 1
ATOM 715 N N . ASN A 1 91 ? 12.077 -15.541 -27.349 1.00 84.25 91 ASN A N 1
ATOM 716 C CA . ASN A 1 91 ? 11.609 -16.927 -27.327 1.00 84.25 91 ASN A CA 1
ATOM 717 C C . ASN A 1 91 ? 10.968 -17.334 -28.660 1.00 84.25 91 ASN A C 1
ATOM 719 O O . ASN A 1 91 ? 11.303 -18.394 -29.185 1.00 84.25 91 ASN A O 1
ATOM 723 N N . ALA A 1 92 ? 10.155 -16.467 -29.271 1.00 81.94 92 ALA A N 1
ATOM 724 C CA . ALA A 1 92 ? 9.582 -16.709 -30.596 1.00 81.94 92 ALA A CA 1
ATOM 725 C C . ALA A 1 92 ? 10.666 -16.882 -31.680 1.00 81.94 92 ALA A C 1
ATOM 727 O O . ALA A 1 92 ? 10.588 -17.800 -32.497 1.00 81.94 92 ALA A O 1
ATOM 728 N N . LYS A 1 93 ? 11.731 -16.064 -31.647 1.00 77.38 93 LYS A N 1
ATOM 729 C CA . LYS A 1 93 ? 12.886 -16.194 -32.560 1.00 77.38 93 LYS A CA 1
ATOM 730 C C . LYS A 1 93 ? 13.702 -17.474 -32.335 1.00 77.38 93 LYS A C 1
ATOM 732 O O . LYS A 1 93 ? 14.256 -18.016 -33.289 1.00 77.38 93 LYS A O 1
ATOM 737 N N . LYS A 1 94 ? 13.805 -17.969 -31.096 1.00 71.38 94 LYS A N 1
ATOM 738 C CA . LYS A 1 94 ? 14.462 -19.257 -30.801 1.00 71.38 94 LYS A CA 1
ATOM 739 C C . LYS A 1 94 ? 13.611 -20.448 -31.254 1.00 71.38 94 LYS A C 1
ATOM 741 O O . LYS A 1 94 ? 14.157 -21.364 -31.860 1.00 71.38 94 LYS A O 1
ATOM 746 N N . GLY A 1 95 ? 12.296 -20.408 -31.030 1.00 66.06 95 GLY A N 1
ATOM 747 C CA . GLY A 1 95 ? 11.364 -21.451 -31.470 1.00 66.06 95 GLY A CA 1
ATOM 748 C C . GLY A 1 95 ? 11.286 -21.583 -32.994 1.00 66.06 95 GLY A C 1
ATOM 749 O O . GLY A 1 95 ? 11.330 -22.693 -33.520 1.00 66.06 95 GLY A O 1
ATOM 750 N N . SER A 1 96 ? 11.275 -20.462 -33.725 1.00 61.31 96 SER A N 1
ATOM 751 C CA . SER A 1 96 ? 11.320 -20.483 -35.195 1.00 61.31 96 SER A CA 1
ATOM 752 C C . SER A 1 96 ? 12.671 -20.950 -35.746 1.00 61.31 96 SER A C 1
ATOM 754 O O . SER A 1 96 ? 12.716 -21.620 -36.775 1.00 61.31 96 SER A O 1
ATOM 756 N N . ARG A 1 97 ? 13.780 -20.665 -35.046 1.00 59.41 97 ARG A N 1
ATOM 757 C CA . ARG A 1 97 ? 15.108 -21.184 -35.405 1.00 59.41 97 ARG A CA 1
ATOM 758 C C . ARG A 1 97 ? 15.228 -22.691 -35.163 1.00 59.41 97 ARG A C 1
ATOM 760 O O . ARG A 1 97 ? 15.845 -23.352 -35.988 1.00 59.41 97 ARG A O 1
ATOM 767 N N . ALA A 1 98 ? 14.625 -23.227 -34.101 1.00 58.09 98 ALA A N 1
ATOM 768 C CA . ALA A 1 98 ? 14.581 -24.668 -33.839 1.00 58.09 98 ALA A CA 1
ATOM 769 C C . ALA A 1 98 ? 13.735 -25.416 -34.884 1.00 58.09 98 ALA A C 1
ATOM 771 O O . ALA A 1 98 ? 14.173 -26.438 -35.393 1.00 58.09 98 ALA A O 1
ATOM 772 N N . LYS A 1 99 ? 12.582 -24.858 -35.285 1.00 54.69 99 LYS A N 1
ATOM 773 C CA . LYS A 1 99 ? 11.686 -25.450 -36.297 1.00 54.69 99 LYS A CA 1
ATOM 774 C C . LYS A 1 99 ? 12.232 -25.415 -37.735 1.00 54.69 99 LYS A C 1
ATOM 776 O O . LYS A 1 99 ? 11.666 -26.051 -38.606 1.00 54.69 99 LYS A O 1
ATOM 781 N N . ARG A 1 100 ? 13.300 -24.654 -37.995 1.00 53.06 100 ARG A N 1
ATOM 782 C CA . ARG A 1 100 ? 13.967 -24.575 -39.308 1.00 53.06 100 ARG A CA 1
ATOM 783 C C . ARG A 1 100 ? 15.168 -25.526 -39.435 1.00 53.06 100 ARG A C 1
ATOM 785 O O . ARG A 1 100 ? 15.757 -25.604 -40.504 1.00 53.06 100 ARG A O 1
ATOM 792 N N . ILE A 1 101 ? 15.586 -26.157 -38.335 1.00 56.41 101 ILE A N 1
ATOM 793 C CA . ILE A 1 101 ? 16.735 -27.082 -38.288 1.00 56.41 101 ILE A CA 1
ATOM 794 C C . ILE A 1 101 ? 16.266 -28.555 -38.240 1.00 56.41 101 ILE A C 1
ATOM 796 O O . ILE A 1 101 ? 17.078 -29.457 -38.421 1.00 56.41 101 ILE A O 1
ATOM 800 N N . VAL A 1 102 ? 14.963 -28.786 -38.050 1.00 46.09 102 VAL A N 1
ATOM 801 C CA . VAL A 1 102 ? 14.262 -30.067 -38.262 1.00 46.09 102 VAL A CA 1
ATOM 802 C C . VAL A 1 102 ? 13.471 -30.023 -39.561 1.00 46.09 102 VAL A C 1
ATOM 804 O O . VAL A 1 102 ? 13.239 -31.113 -40.118 1.00 46.09 102 VAL A O 1
#

Organism: Photinus pyralis (NCBI:txid7054)

pLDDT: mean 90.79, std 11.19, range [46.09, 97.88]

Foldseek 3Di:
DFPVVLLCCLADPVCPPPDDDDPDAQWDQDPVRDTDGDCVVVVVVVVVSVVSHVDDCPDPVNVVVRVVVCVVCPVVVVVVVVVVVVVVVVVVVVVVVVVVVD

InterPro domains:
  IPR036237 Xylose isomerase-like superfamily [SSF51658] (1-62)

Secondary structure (DSSP, 8-state):
--HHHHHHHHT-GGGTT---------EEE-TTS-EEE-THHHHHHHHHHHHTTT--TTSHHHHHHHHHHHHHTHHHHHHHHHHHHHHHHHHHHHHHHHHTT-

Radius of gyration: 20.22 Å; chains: 1; bounding box: 44×40×54 Å